Protein AF-A0AAV6YPW8-F1 (afdb_monomer)

Secondary structure (DSSP, 8-state):
----TTHHHHHHHH-TTSS--SEEE-SSTT-EEE--S----B-TTT--B---EEE-SSTTT--EEE--HHHHHTT--SSSHHHHHHHHHTTS--S--------HHHHTSPPPP----

S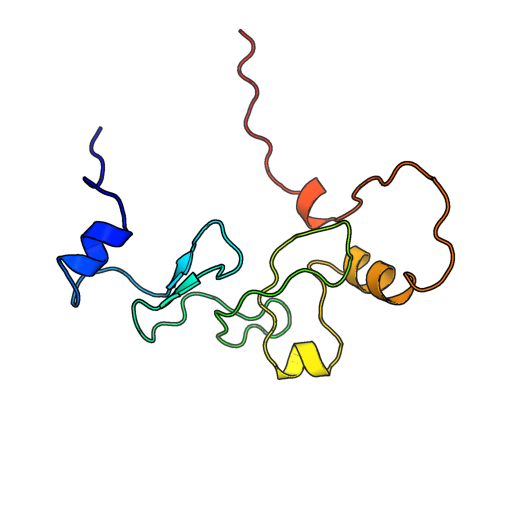tructure (mmCIF, N/CA/C/O backbone):
data_AF-A0AAV6YPW8-F1
#
_entry.id   AF-A0AAV6YPW8-F1
#
loop_
_atom_site.group_PDB
_atom_site.id
_atom_site.type_symbol
_atom_site.label_atom_id
_atom_site.label_alt_id
_atom_site.label_comp_id
_atom_site.label_asym_id
_atom_site.label_entity_id
_atom_site.label_seq_id
_atom_site.pdbx_PDB_ins_code
_atom_site.Cartn_x
_atom_site.Cartn_y
_atom_site.Cartn_z
_atom_site.occupancy
_atom_site.B_iso_or_equiv
_atom_site.auth_seq_id
_atom_site.auth_comp_id
_atom_site.auth_asym_id
_atom_site.auth_atom_id
_atom_site.pdbx_PDB_model_num
ATOM 1 N N . ILE A 1 1 ? -12.840 18.703 19.053 1.00 88.50 1 ILE A N 1
ATOM 2 C CA . ILE A 1 1 ? -12.055 17.715 18.271 1.00 88.50 1 ILE A CA 1
ATOM 3 C C . ILE A 1 1 ? -11.968 16.448 19.114 1.00 88.50 1 ILE A C 1
ATOM 5 O O . ILE A 1 1 ? -11.667 16.569 20.295 1.00 88.50 1 ILE A O 1
ATOM 9 N N . TYR A 1 2 ? -12.280 15.278 18.553 1.00 95.38 2 TYR A N 1
ATOM 10 C CA . TYR A 1 2 ? -12.213 13.986 19.253 1.00 95.38 2 TYR A CA 1
ATOM 11 C C . TYR A 1 2 ? -11.135 13.099 18.625 1.00 95.38 2 TYR A C 1
ATOM 13 O O . TYR A 1 2 ? -10.858 13.220 17.434 1.00 95.38 2 TYR A O 1
ATOM 21 N N . GLN A 1 3 ? -10.540 12.210 19.423 1.00 95.44 3 GLN A N 1
ATOM 22 C CA . GLN A 1 3 ? -9.497 11.277 18.991 1.00 95.44 3 GLN A CA 1
ATOM 23 C C . GLN A 1 3 ? -9.712 9.889 19.601 1.00 95.44 3 GLN A C 1
ATOM 25 O O . GLN A 1 3 ? -10.212 9.764 20.721 1.00 95.44 3 GLN A O 1
ATOM 30 N N . LEU A 1 4 ? -9.300 8.843 18.883 1.00 95.88 4 LEU A N 1
ATOM 31 C CA . LEU A 1 4 ? -9.368 7.463 19.357 1.00 95.88 4 LEU A CA 1
ATOM 32 C C . LEU A 1 4 ? -8.318 7.233 20.455 1.00 95.88 4 LEU A C 1
ATOM 34 O O . LEU A 1 4 ? -7.112 7.253 20.195 1.00 95.88 4 LEU A O 1
ATOM 38 N N . LYS A 1 5 ? -8.762 7.024 21.698 1.00 96.25 5 LYS A N 1
ATOM 39 C CA . LYS A 1 5 ? -7.865 6.834 22.847 1.00 96.25 5 LYS A CA 1
ATOM 40 C C . LYS A 1 5 ? -7.039 5.556 22.672 1.00 96.25 5 LYS A C 1
ATOM 42 O O . LYS A 1 5 ? -7.571 4.460 22.791 1.00 96.25 5 LYS A O 1
ATOM 47 N N . GLY A 1 6 ? -5.730 5.706 22.465 1.00 95.38 6 GLY A N 1
ATOM 48 C CA . GLY A 1 6 ? -4.806 4.588 22.227 1.00 95.38 6 GLY A CA 1
ATOM 49 C C . GLY A 1 6 ? -4.722 4.123 20.769 1.00 95.38 6 GLY A C 1
ATOM 50 O O . GLY A 1 6 ? -4.060 3.127 20.497 1.00 95.38 6 GLY A O 1
ATOM 51 N N . GLY A 1 7 ? -5.350 4.846 19.836 1.00 96.31 7 GLY A N 1
ATOM 52 C CA . GLY A 1 7 ? -5.240 4.584 18.403 1.00 96.31 7 GLY A CA 1
ATOM 53 C C . GLY A 1 7 ? -5.896 3.279 17.942 1.00 96.31 7 GLY A C 1
ATOM 54 O O . GLY A 1 7 ? -6.636 2.627 18.676 1.00 96.31 7 GLY A O 1
ATOM 55 N N . ILE A 1 8 ? -5.629 2.922 16.683 1.00 96.56 8 ILE A N 1
ATOM 56 C CA . ILE A 1 8 ? -6.290 1.801 15.999 1.00 96.56 8 ILE A CA 1
ATOM 57 C C . ILE A 1 8 ? -5.920 0.457 16.633 1.00 96.56 8 ILE A C 1
ATOM 59 O O . ILE A 1 8 ? -6.798 -0.375 16.805 1.00 96.56 8 ILE A O 1
ATOM 63 N N . HIS A 1 9 ? -4.665 0.257 17.050 1.00 95.19 9 HIS A N 1
ATOM 64 C CA . HIS A 1 9 ? -4.247 -1.000 17.686 1.00 95.19 9 HIS A CA 1
ATOM 65 C C . HIS A 1 9 ? -5.105 -1.328 18.914 1.00 95.19 9 HIS A C 1
ATOM 67 O O . HIS A 1 9 ? -5.670 -2.410 19.005 1.00 95.19 9 HIS A O 1
ATOM 73 N N . LYS A 1 10 ? -5.292 -0.355 19.816 1.00 96.38 10 LYS A N 1
ATOM 74 C CA . LYS A 1 10 ? -6.123 -0.548 21.009 1.00 96.38 10 LYS A CA 1
ATOM 75 C C . LYS A 1 10 ? -7.596 -0.781 20.671 1.00 96.38 10 LYS A C 1
ATOM 77 O O . LYS A 1 10 ? -8.284 -1.485 21.401 1.00 96.38 10 LYS A O 1
ATOM 82 N N . TYR A 1 11 ? -8.089 -0.177 19.591 1.00 97.19 11 TYR A N 1
ATOM 83 C CA . TYR A 1 11 ? -9.442 -0.440 19.107 1.00 97.19 11 TYR A CA 1
ATOM 84 C C . TYR A 1 11 ? -9.599 -1.889 18.644 1.00 97.19 11 TYR A C 1
ATOM 86 O O . TYR A 1 11 ? -10.568 -2.530 19.033 1.00 97.19 11 TYR A O 1
ATOM 94 N N . LEU A 1 12 ? -8.632 -2.416 17.890 1.00 95.75 12 LEU A N 1
ATOM 95 C CA . LEU A 1 12 ? -8.635 -3.813 17.451 1.00 95.75 12 LEU A CA 1
ATOM 96 C C . LEU A 1 12 ? -8.608 -4.792 18.630 1.00 95.75 12 LEU A C 1
ATOM 98 O O . LEU A 1 12 ? -9.347 -5.770 18.618 1.00 95.75 12 LEU A O 1
ATOM 102 N N . ASP A 1 13 ? -7.830 -4.487 19.673 1.00 94.38 13 ASP A N 1
ATOM 103 C CA . ASP A 1 13 ? -7.764 -5.315 20.884 1.00 94.38 13 ASP A CA 1
ATOM 104 C C . ASP A 1 13 ? -9.099 -5.348 21.657 1.00 94.38 13 ASP A C 1
ATOM 106 O O . ASP A 1 13 ? -9.432 -6.347 22.290 1.00 94.38 13 ASP A O 1
ATOM 110 N N . GLN A 1 14 ? -9.856 -4.243 21.650 1.00 96.88 14 GLN A N 1
ATOM 111 C CA . GLN A 1 14 ? -11.107 -4.104 22.411 1.00 96.88 14 GLN A CA 1
ATOM 112 C C . GLN A 1 14 ? -12.355 -4.522 21.630 1.00 96.88 14 GLN A C 1
ATOM 114 O O . GLN A 1 14 ? -13.349 -4.917 22.236 1.00 96.88 14 GLN A O 1
ATOM 119 N N . PHE A 1 15 ? -12.317 -4.404 20.304 1.00 95.69 15 PHE A N 1
ATOM 120 C CA . PHE A 1 15 ? -13.455 -4.614 19.416 1.00 95.69 15 PHE A CA 1
ATOM 121 C C . PHE A 1 15 ? -13.034 -5.515 18.242 1.00 95.69 15 PHE A C 1
ATOM 123 O O . PHE A 1 15 ? -12.851 -5.012 17.130 1.00 95.69 15 PHE A O 1
ATOM 130 N N . PRO A 1 16 ? -12.878 -6.837 18.463 1.00 90.50 16 PRO A N 1
ATOM 131 C CA . PRO A 1 16 ? -12.474 -7.774 17.410 1.00 90.50 16 PRO A CA 1
ATOM 132 C C . PRO A 1 16 ? -13.489 -7.830 16.257 1.00 90.50 16 PRO A C 1
ATOM 134 O O . PRO A 1 16 ? -13.092 -7.874 15.098 1.00 90.50 16 PRO A O 1
ATOM 137 N N . ASP A 1 17 ? -14.784 -7.702 16.566 1.00 93.50 17 ASP A N 1
ATOM 138 C CA . ASP A 1 17 ? -15.880 -7.591 15.589 1.00 93.50 17 ASP A CA 1
ATOM 139 C C . ASP A 1 17 ? -16.214 -6.124 15.248 1.00 93.50 17 ASP A C 1
ATOM 141 O O . ASP A 1 17 ? -17.353 -5.763 14.945 1.00 93.50 17 ASP A O 1
ATOM 145 N N . GLY A 1 18 ? -15.227 -5.237 15.388 1.00 94.12 18 GLY A N 1
ATOM 146 C CA . GLY A 1 18 ? -15.369 -3.812 15.127 1.00 94.12 18 GLY A CA 1
ATOM 147 C C . GLY A 1 18 ? -15.494 -3.466 13.640 1.00 94.12 18 GLY A C 1
ATOM 148 O O . GLY A 1 18 ? -15.564 -4.306 12.750 1.00 94.12 18 GLY A O 1
ATOM 149 N N . PHE A 1 19 ? -15.469 -2.168 13.350 1.00 95.25 19 PHE A N 1
ATOM 150 C CA . PHE A 1 19 ? -15.646 -1.630 11.997 1.00 95.25 19 PHE A CA 1
ATOM 151 C C . PHE A 1 19 ? -14.345 -1.527 11.189 1.00 95.25 19 PHE A C 1
ATOM 153 O O . PHE A 1 19 ? -14.358 -1.022 10.065 1.00 95.25 19 PHE A O 1
ATOM 160 N N . PHE A 1 20 ? -13.208 -1.951 11.743 1.00 96.06 20 PHE A N 1
ATOM 161 C CA . PHE A 1 20 ? -11.938 -1.898 11.023 1.00 96.06 20 PHE A CA 1
ATOM 162 C C . PHE A 1 20 ? -11.915 -2.953 9.911 1.00 96.06 20 PHE A C 1
ATOM 164 O O . PHE A 1 20 ? -12.279 -4.102 10.133 1.00 96.06 20 PHE A O 1
ATOM 171 N N . ARG A 1 21 ? -11.474 -2.576 8.708 1.00 95.31 21 ARG A N 1
ATOM 172 C CA . ARG A 1 21 ? -11.369 -3.467 7.542 1.00 95.31 21 ARG A CA 1
ATOM 173 C C . ARG A 1 21 ? -9.936 -3.438 7.029 1.00 95.31 21 ARG A C 1
ATOM 175 O O . ARG A 1 21 ? -9.383 -2.355 6.839 1.00 95.31 21 ARG A O 1
ATOM 182 N N . GLY A 1 22 ? -9.350 -4.601 6.774 1.00 95.38 22 GLY A N 1
ATOM 183 C CA . GLY A 1 22 ? -8.008 -4.711 6.223 1.00 95.38 22 GLY A CA 1
ATOM 184 C C . GLY A 1 22 ? -6.922 -4.976 7.252 1.00 95.38 22 GLY A C 1
ATOM 185 O O . GLY A 1 22 ? -7.116 -5.647 8.264 1.00 95.38 22 GLY A O 1
ATOM 186 N N . LYS A 1 23 ? -5.730 -4.452 6.966 1.00 95.62 23 LYS A N 1
ATOM 187 C CA . LYS A 1 23 ? -4.538 -4.630 7.798 1.00 95.62 23 LYS A CA 1
ATOM 188 C C . LYS A 1 23 ? -4.056 -3.290 8.329 1.00 95.62 23 LYS A C 1
ATOM 190 O O . LYS A 1 23 ? -4.070 -2.287 7.617 1.00 95.62 23 LYS A O 1
ATOM 195 N N . LEU A 1 24 ? -3.608 -3.274 9.581 1.00 96.00 24 LEU A N 1
ATOM 196 C CA . LEU A 1 24 ? -3.079 -2.072 10.215 1.00 96.00 24 LEU A CA 1
ATOM 197 C C . LEU A 1 24 ? -1.654 -1.824 9.729 1.00 96.00 24 LEU A C 1
ATOM 199 O O . LEU A 1 24 ? -0.766 -2.622 10.018 1.00 96.00 24 LEU A O 1
ATOM 203 N N . PHE A 1 25 ? -1.428 -0.716 9.023 1.00 96.06 25 PHE A N 1
ATOM 204 C CA . PHE A 1 25 ? -0.083 -0.319 8.617 1.00 96.06 25 PHE A CA 1
ATOM 205 C C . PHE A 1 25 ? 0.778 0.053 9.833 1.00 96.06 25 PHE A C 1
ATOM 207 O O . PHE A 1 25 ? 0.335 0.803 10.705 1.00 96.06 25 PHE A O 1
ATOM 214 N N . VAL A 1 26 ? 2.015 -0.445 9.874 1.00 96.00 26 VAL A N 1
ATOM 215 C CA . VAL A 1 26 ? 2.994 -0.172 10.934 1.00 96.00 26 VAL A CA 1
ATOM 216 C C . VAL A 1 26 ? 4.317 0.315 10.353 1.00 96.00 26 VAL A C 1
ATOM 218 O O . VAL A 1 26 ? 4.755 -0.122 9.292 1.00 96.00 26 VAL A O 1
ATOM 221 N N . PHE A 1 27 ? 4.968 1.227 11.072 1.00 94.50 27 PHE A N 1
ATOM 222 C CA . PHE A 1 27 ? 6.198 1.901 10.645 1.00 94.50 27 PHE A CA 1
ATOM 223 C C . PHE A 1 27 ? 7.457 1.101 11.007 1.00 94.50 27 PHE A C 1
ATOM 225 O O . PHE A 1 27 ? 8.389 1.620 11.613 1.00 94.50 27 PHE A O 1
ATOM 232 N N . ASP A 1 28 ? 7.476 -0.178 10.648 1.00 94.56 28 ASP A N 1
ATOM 233 C CA . ASP A 1 28 ? 8.640 -1.051 10.784 1.00 94.56 28 ASP A CA 1
ATOM 234 C C . ASP A 1 28 ? 8.680 -2.087 9.647 1.00 94.56 28 ASP A C 1
ATOM 236 O O . ASP A 1 28 ? 7.850 -2.066 8.736 1.00 94.56 28 ASP A O 1
ATOM 240 N N . GLY A 1 29 ? 9.656 -2.999 9.683 1.00 91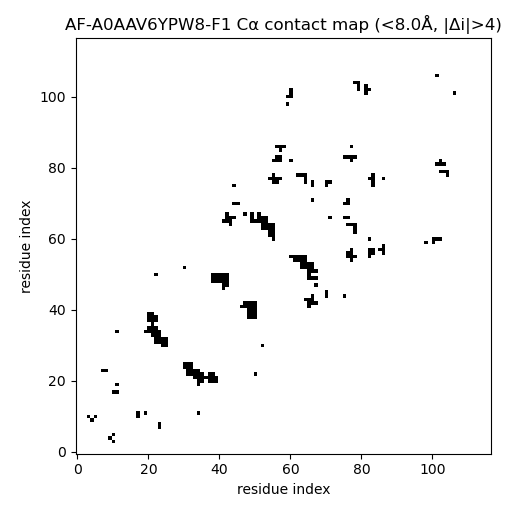.88 29 GLY A N 1
ATOM 241 C CA . GLY A 1 29 ? 9.865 -4.007 8.637 1.00 91.88 29 GLY A CA 1
ATOM 242 C C . GLY A 1 29 ? 8.710 -4.995 8.428 1.00 91.88 29 GLY A C 1
ATOM 243 O O . GLY A 1 29 ? 8.743 -5.760 7.466 1.00 91.88 29 GLY A O 1
ATOM 244 N N . ARG A 1 30 ? 7.686 -4.996 9.291 1.00 94.25 30 ARG A N 1
ATOM 245 C CA . ARG A 1 30 ? 6.480 -5.814 9.114 1.00 94.25 30 ARG A CA 1
ATOM 246 C C . ARG A 1 30 ? 5.517 -5.199 8.103 1.00 94.25 30 ARG A C 1
ATOM 248 O O . ARG A 1 30 ? 4.752 -5.941 7.494 1.00 94.25 30 ARG A O 1
ATOM 255 N N . PHE A 1 31 ? 5.539 -3.872 7.941 1.00 94.88 31 PHE A N 1
ATOM 256 C CA . PHE A 1 31 ? 4.597 -3.031 7.181 1.00 94.88 31 PHE A CA 1
ATOM 257 C C . PHE A 1 31 ? 3.132 -3.113 7.606 1.00 94.88 31 PHE A C 1
ATOM 259 O O . PHE A 1 31 ? 2.443 -2.101 7.584 1.00 94.88 31 PHE A O 1
ATOM 266 N N . THR A 1 32 ? 2.630 -4.283 7.985 1.00 95.62 32 THR A N 1
ATOM 267 C CA . THR A 1 32 ? 1.235 -4.500 8.351 1.00 95.62 32 THR A CA 1
ATOM 268 C C . THR A 1 32 ? 1.095 -5.508 9.481 1.00 95.62 32 THR A C 1
ATOM 270 O O . THR A 1 32 ? 1.807 -6.512 9.507 1.00 95.62 32 THR A O 1
ATOM 273 N N . ILE A 1 33 ? 0.111 -5.296 10.349 1.00 93.44 33 ILE A N 1
ATOM 274 C CA . ILE A 1 33 ? -0.414 -6.292 11.286 1.00 93.44 33 ILE A CA 1
ATOM 275 C C . ILE A 1 33 ? -1.777 -6.754 10.763 1.00 93.44 33 ILE A C 1
ATOM 277 O O . ILE A 1 33 ? -2.604 -5.932 10.359 1.00 93.44 33 ILE A O 1
ATOM 281 N N . SER A 1 34 ? -1.995 -8.071 10.736 1.00 89.69 34 SER A N 1
ATOM 282 C CA . SER A 1 34 ? -3.269 -8.642 10.292 1.00 89.69 34 SER A CA 1
ATOM 283 C C . SER A 1 34 ? -4.367 -8.331 11.304 1.00 89.69 34 SER A C 1
ATOM 285 O O . SER A 1 34 ? -4.159 -8.547 12.494 1.00 89.69 34 SER A O 1
ATOM 287 N N . SER A 1 35 ? -5.515 -7.847 10.827 1.00 90.38 35 SER A N 1
ATOM 288 C CA . SER A 1 35 ? -6.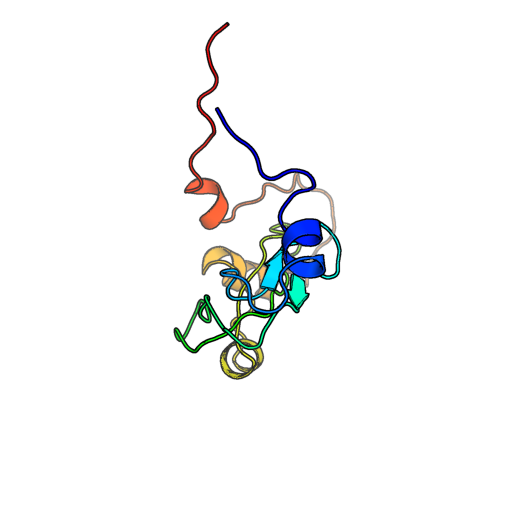698 -7.618 11.666 1.00 90.38 35 SER A CA 1
ATOM 289 C C . SER A 1 35 ? -7.861 -8.521 11.268 1.00 90.38 35 SER A C 1
ATOM 291 O O . SER A 1 35 ? -8.527 -9.059 12.141 1.00 90.38 35 SER A O 1
ATOM 293 N N . ASN A 1 36 ? -8.110 -8.675 9.967 1.00 92.38 36 ASN A N 1
ATOM 294 C CA . ASN A 1 36 ? -9.104 -9.578 9.389 1.00 92.38 36 ASN A CA 1
ATOM 295 C C . ASN A 1 36 ? -8.693 -9.962 7.957 1.00 92.38 36 ASN A C 1
ATOM 297 O O . ASN A 1 36 ? -7.624 -9.560 7.486 1.00 92.38 36 ASN A O 1
ATOM 301 N N . ASP A 1 37 ? -9.537 -10.746 7.287 1.00 93.81 37 ASP A N 1
ATOM 302 C CA . ASP A 1 37 ? -9.290 -11.268 5.937 1.00 93.81 37 ASP A CA 1
ATOM 303 C C . ASP A 1 37 ? -9.713 -10.308 4.815 1.00 93.81 37 ASP A C 1
ATOM 305 O O . ASP A 1 37 ? -9.614 -10.638 3.630 1.00 93.81 37 ASP A O 1
ATOM 309 N N . ASP A 1 38 ? -10.181 -9.106 5.154 1.00 95.50 38 ASP A N 1
ATOM 310 C CA . ASP A 1 38 ? -10.603 -8.148 4.145 1.00 95.50 38 ASP A CA 1
ATOM 311 C C . ASP A 1 38 ? -9.407 -7.565 3.401 1.00 95.50 38 ASP A C 1
ATOM 313 O O . ASP A 1 38 ? -8.457 -7.052 3.986 1.00 95.50 38 ASP A O 1
ATOM 317 N N . ILE A 1 39 ? -9.479 -7.557 2.076 1.00 96.62 39 ILE A N 1
ATOM 318 C CA . ILE A 1 39 ? -8.460 -6.934 1.237 1.00 96.62 39 ILE A CA 1
ATOM 319 C C . ILE A 1 39 ? -9.019 -5.620 0.696 1.00 96.62 39 ILE A C 1
ATOM 321 O O . ILE A 1 39 ? -9.811 -5.601 -0.242 1.00 96.62 39 ILE A O 1
ATOM 325 N N . ILE A 1 40 ? -8.580 -4.505 1.284 1.00 96.38 40 ILE A N 1
ATOM 326 C CA . ILE A 1 40 ? -9.025 -3.145 0.918 1.00 96.38 40 ILE A CA 1
ATOM 327 C C . ILE A 1 40 ? -8.127 -2.466 -0.127 1.00 96.38 40 ILE A C 1
ATOM 329 O O . ILE A 1 40 ? -8.202 -1.257 -0.335 1.00 96.38 40 ILE A O 1
ATOM 333 N N . SER A 1 41 ? -7.221 -3.220 -0.746 1.00 96.69 41 SER A N 1
ATOM 334 C CA . SER A 1 41 ? -6.240 -2.682 -1.686 1.00 96.69 41 SER A CA 1
ATOM 335 C C . SER A 1 41 ? -6.001 -3.630 -2.854 1.00 96.69 41 SER A C 1
ATOM 337 O O . SER A 1 41 ? -6.395 -4.797 -2.835 1.00 96.69 41 SER A O 1
ATOM 339 N N . THR A 1 42 ? -5.398 -3.107 -3.914 1.00 98.06 42 THR A N 1
ATOM 340 C CA . THR A 1 42 ? -5.240 -3.820 -5.180 1.00 98.06 42 THR A CA 1
ATOM 341 C C . THR A 1 42 ? -3.796 -3.785 -5.644 1.00 98.06 42 THR A C 1
ATOM 343 O O . THR A 1 42 ? -3.064 -2.823 -5.406 1.00 98.06 42 THR A O 1
ATOM 346 N N . CYS A 1 43 ? -3.401 -4.820 -6.380 1.00 98.00 43 CYS A N 1
ATOM 347 C CA . CYS A 1 43 ? -2.149 -4.853 -7.109 1.00 98.00 43 CYS A CA 1
ATOM 348 C C . CYS A 1 43 ? -2.064 -3.636 -8.028 1.00 98.00 43 CYS A C 1
ATOM 350 O O . CYS A 1 43 ? -2.968 -3.390 -8.830 1.00 98.00 43 CYS A O 1
ATOM 352 N N . ARG A 1 44 ? -0.948 -2.913 -7.952 1.00 95.94 44 ARG A N 1
ATOM 353 C CA . ARG A 1 44 ? -0.707 -1.702 -8.738 1.00 95.94 44 ARG A CA 1
ATOM 354 C C . ARG A 1 44 ? -0.786 -1.937 -10.250 1.00 95.94 44 ARG A C 1
ATOM 356 O O . ARG A 1 44 ? -1.114 -1.016 -10.986 1.00 95.94 44 ARG A O 1
ATOM 363 N N . TYR A 1 45 ? -0.459 -3.144 -10.701 1.00 96.69 45 TYR A N 1
ATOM 364 C CA . TYR A 1 45 ? -0.279 -3.449 -12.120 1.00 96.69 45 TYR A CA 1
ATOM 365 C C . TYR A 1 45 ? -1.502 -4.078 -12.780 1.00 96.69 45 TYR A C 1
ATOM 367 O O . TYR A 1 45 ? -1.834 -3.728 -13.905 1.00 96.69 45 TYR A O 1
ATOM 375 N N . CYS A 1 46 ? -2.166 -5.011 -12.098 1.00 97.56 46 CYS A N 1
ATOM 376 C CA . CYS A 1 46 ? -3.286 -5.764 -12.669 1.00 97.56 46 CYS A CA 1
ATOM 377 C C . CYS A 1 46 ? -4.621 -5.531 -11.953 1.00 97.56 46 CYS A C 1
ATOM 379 O O . CYS A 1 46 ? -5.627 -6.110 -12.350 1.00 97.56 46 CYS A O 1
ATOM 381 N N . GLY A 1 47 ? -4.642 -4.757 -10.863 1.00 97.69 47 GLY A N 1
ATOM 382 C CA . GLY A 1 47 ? -5.860 -4.469 -10.103 1.00 97.69 47 GLY A CA 1
ATOM 383 C C . GLY A 1 47 ? -6.409 -5.632 -9.267 1.00 97.69 47 GLY A C 1
ATOM 384 O O . GLY A 1 47 ? -7.381 -5.445 -8.546 1.00 97.69 47 GLY A O 1
ATOM 385 N N . THR A 1 48 ? -5.803 -6.826 -9.304 1.00 98.19 48 THR A N 1
ATOM 386 C CA . THR A 1 48 ? -6.228 -7.955 -8.452 1.00 98.19 48 THR A CA 1
ATOM 387 C C . THR A 1 48 ? -6.100 -7.596 -6.972 1.00 98.19 48 THR A C 1
ATOM 389 O O . THR A 1 48 ? -5.117 -6.962 -6.594 1.00 98.19 48 THR A O 1
ATOM 392 N N . ALA A 1 49 ? -7.045 -8.031 -6.134 1.00 98.06 49 ALA A N 1
ATOM 393 C CA . ALA A 1 49 ? -6.993 -7.845 -4.684 1.00 98.06 49 ALA A CA 1
ATOM 394 C C . ALA A 1 49 ? -5.627 -8.279 -4.118 1.00 98.06 49 ALA A C 1
ATOM 396 O O . ALA A 1 49 ? -5.166 -9.399 -4.357 1.00 98.06 49 ALA A O 1
ATOM 397 N N . TRP A 1 50 ? -4.948 -7.364 -3.422 1.00 97.69 50 TRP A N 1
ATOM 398 C CA . TRP A 1 50 ? -3.619 -7.608 -2.872 1.00 97.69 50 TRP A CA 1
ATOM 399 C C . TRP A 1 50 ? -3.292 -6.637 -1.744 1.00 97.69 50 TRP A C 1
ATOM 401 O O . TRP A 1 50 ? -3.467 -5.440 -1.920 1.00 97.69 50 TRP A O 1
ATOM 411 N N . ASP A 1 51 ? -2.748 -7.132 -0.633 1.00 96.50 51 ASP A N 1
ATOM 412 C CA . ASP A 1 51 ? -2.487 -6.342 0.579 1.00 96.50 51 ASP A CA 1
ATOM 413 C C . ASP A 1 51 ? -1.066 -6.512 1.151 1.00 96.50 51 ASP A C 1
ATOM 415 O O . ASP A 1 51 ? -0.770 -6.043 2.251 1.00 96.50 51 ASP A O 1
ATOM 419 N N . LYS A 1 52 ? -0.166 -7.188 0.422 1.00 95.88 52 LYS A N 1
ATOM 420 C CA . LYS A 1 52 ? 1.225 -7.391 0.853 1.00 95.88 52 LYS A CA 1
ATOM 421 C C . LYS A 1 52 ? 2.147 -6.373 0.201 1.00 95.88 52 LYS A C 1
ATOM 423 O O . LYS A 1 52 ? 2.365 -6.411 -1.013 1.00 95.88 52 LYS A O 1
ATOM 428 N N . TYR A 1 53 ? 2.736 -5.512 1.023 1.00 96.06 53 TYR A N 1
ATOM 429 C CA . TYR A 1 53 ? 3.751 -4.563 0.584 1.00 96.06 53 TYR A CA 1
ATOM 430 C C . TYR A 1 53 ? 5.096 -5.239 0.299 1.00 96.06 53 TYR A C 1
ATOM 432 O O . TYR A 1 53 ? 5.514 -6.183 0.974 1.00 96.06 53 TYR A O 1
ATOM 440 N N . LYS A 1 54 ? 5.801 -4.696 -0.691 1.00 94.62 54 LYS A N 1
ATOM 441 C CA . LYS A 1 54 ? 7.215 -4.942 -0.986 1.00 94.62 54 LYS A CA 1
ATOM 442 C C . LYS A 1 54 ? 7.915 -3.611 -1.230 1.00 94.62 54 LYS A C 1
ATOM 444 O O . LYS A 1 54 ? 7.267 -2.639 -1.601 1.00 94.62 54 LYS A O 1
ATOM 449 N N . LEU A 1 55 ? 9.226 -3.558 -1.034 1.00 93.88 55 LEU A N 1
ATOM 450 C CA . LEU A 1 55 ? 10.001 -2.390 -1.446 1.00 93.88 55 LEU A CA 1
ATOM 451 C C . LEU A 1 55 ? 10.076 -2.329 -2.972 1.00 93.88 55 LEU A C 1
ATOM 453 O O . LEU A 1 55 ? 10.199 -3.356 -3.638 1.00 93.88 55 LEU A O 1
ATOM 457 N N . CYS A 1 56 ? 10.025 -1.114 -3.507 1.00 94.56 56 CYS A N 1
ATOM 458 C CA . CYS A 1 56 ? 10.362 -0.832 -4.893 1.00 94.56 56 CYS A CA 1
ATOM 459 C C . CYS A 1 56 ? 11.748 -1.407 -5.212 1.00 94.56 56 CYS A C 1
ATOM 461 O O . CYS A 1 56 ? 12.694 -1.197 -4.454 1.00 94.56 56 CYS A O 1
ATOM 463 N N . SER A 1 57 ? 11.882 -2.081 -6.354 1.00 93.88 57 SER A N 1
ATOM 464 C CA . SER A 1 57 ? 13.156 -2.678 -6.772 1.00 93.88 57 SER A CA 1
ATOM 465 C C . SER A 1 57 ? 14.273 -1.669 -7.051 1.00 93.88 57 SER A C 1
ATOM 467 O O . SER A 1 57 ? 15.429 -2.069 -7.134 1.00 93.88 57 SER A O 1
ATOM 469 N N . THR A 1 58 ? 13.972 -0.370 -7.188 1.00 92.25 58 THR A N 1
ATOM 470 C CA . THR A 1 58 ? 15.001 0.683 -7.217 1.00 92.25 58 THR A CA 1
ATOM 471 C C . THR A 1 58 ? 15.483 0.981 -5.792 1.00 92.25 58 THR A C 1
ATOM 473 O O . THR A 1 58 ? 14.704 1.553 -5.021 1.00 92.25 58 THR A O 1
ATOM 476 N N . PRO A 1 59 ? 16.752 0.693 -5.438 1.00 85.06 59 PRO A N 1
ATOM 477 C CA . PRO A 1 59 ? 17.230 0.777 -4.054 1.00 85.06 59 PRO A CA 1
ATOM 478 C C . PRO A 1 59 ? 17.052 2.151 -3.400 1.00 85.06 59 PRO A C 1
ATOM 480 O O . PRO A 1 59 ? 16.764 2.239 -2.214 1.00 85.06 59 PRO A O 1
ATOM 483 N N . GLN A 1 60 ? 17.183 3.232 -4.171 1.00 85.94 60 GLN A N 1
ATOM 484 C CA . GLN A 1 60 ? 17.109 4.605 -3.663 1.00 85.94 60 GLN A CA 1
ATOM 485 C C . GLN A 1 60 ? 15.678 5.147 -3.556 1.00 85.94 60 GLN A C 1
ATOM 487 O O . GLN A 1 60 ? 15.488 6.267 -3.096 1.00 85.94 60 GLN A O 1
ATOM 492 N N . CYS A 1 61 ? 14.671 4.397 -4.014 1.00 90.00 61 CYS A N 1
ATOM 493 C CA . CYS A 1 61 ? 13.288 4.867 -4.032 1.00 90.00 61 CYS A CA 1
ATOM 494 C C . CYS A 1 61 ? 12.554 4.597 -2.712 1.00 90.00 61 CYS A C 1
ATOM 496 O O . CYS A 1 61 ? 11.715 5.391 -2.290 1.00 90.00 61 CYS A O 1
ATOM 498 N 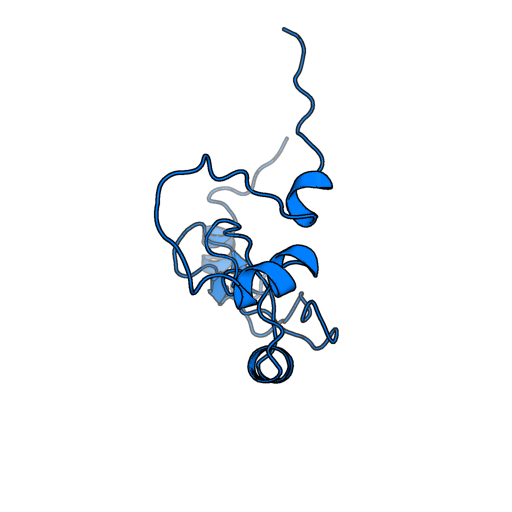N . CYS A 1 62 ? 12.818 3.450 -2.080 1.00 89.94 62 CYS A N 1
ATOM 499 C CA . CYS A 1 62 ? 12.218 3.039 -0.803 1.00 89.94 62 CYS A CA 1
ATOM 500 C C . CYS A 1 62 ? 10.671 3.063 -0.737 1.00 89.94 62 CYS A C 1
ATOM 502 O O . CYS A 1 62 ? 10.101 2.861 0.333 1.00 89.94 62 CY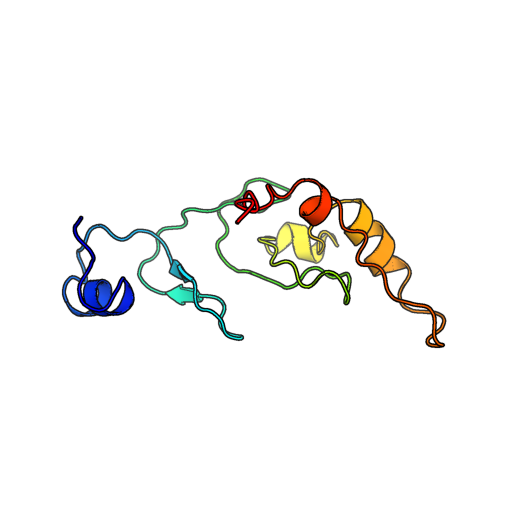S A O 1
ATOM 504 N N . GLN A 1 63 ? 9.960 3.296 -1.848 1.00 91.94 63 GLN A N 1
ATOM 505 C CA . GLN A 1 63 ? 8.499 3.277 -1.873 1.00 91.94 63 GLN A CA 1
ATOM 506 C C . GLN A 1 63 ? 7.991 1.850 -1.675 1.00 91.94 63 GLN A C 1
ATOM 508 O O . GLN A 1 63 ? 8.561 0.897 -2.209 1.00 91.94 63 GLN A O 1
ATOM 513 N N . LEU A 1 64 ? 6.880 1.717 -0.956 1.00 94.81 64 LEU A N 1
ATOM 514 C CA . LEU A 1 64 ? 6.177 0.450 -0.814 1.00 94.81 64 LEU A CA 1
ATOM 515 C C . LEU A 1 64 ? 5.249 0.222 -2.008 1.00 94.81 64 LEU A C 1
ATOM 517 O O . LEU A 1 64 ? 4.523 1.119 -2.438 1.00 94.81 64 LEU A O 1
ATOM 521 N N . VAL A 1 65 ? 5.280 -0.993 -2.542 1.00 96.00 65 VAL A N 1
ATOM 522 C CA . VAL A 1 65 ? 4.553 -1.420 -3.734 1.00 96.00 65 VAL A CA 1
ATOM 523 C C . VAL A 1 65 ? 3.667 -2.605 -3.375 1.00 96.00 65 VAL A C 1
ATOM 525 O O . VAL A 1 65 ? 4.113 -3.568 -2.752 1.00 96.00 65 VAL A O 1
ATOM 528 N N . LEU A 1 66 ? 2.403 -2.528 -3.783 1.00 97.00 66 LEU A N 1
ATOM 529 C CA . LEU A 1 66 ? 1.468 -3.646 -3.755 1.00 97.00 66 LEU A CA 1
ATOM 530 C C . LEU A 1 66 ? 1.550 -4.369 -5.100 1.00 97.00 66 LEU A C 1
ATOM 532 O O . LEU A 1 66 ? 0.911 -3.961 -6.070 1.00 97.00 66 LEU A O 1
ATOM 536 N N . THR A 1 67 ? 2.349 -5.430 -5.158 1.00 97.19 67 THR A N 1
ATOM 537 C CA . THR A 1 67 ? 2.503 -6.271 -6.350 1.00 97.19 67 THR A CA 1
ATOM 538 C C . THR A 1 67 ? 2.105 -7.701 -6.015 1.00 97.19 67 THR A C 1
ATOM 540 O O . THR A 1 67 ? 2.737 -8.333 -5.168 1.00 97.19 67 THR A O 1
ATOM 543 N N . CYS A 1 68 ? 1.088 -8.227 -6.700 1.00 97.94 68 CYS A N 1
ATOM 544 C CA . CYS A 1 68 ? 0.710 -9.633 -6.567 1.00 97.94 68 CYS A CA 1
ATOM 545 C C . CYS A 1 68 ? 1.789 -10.572 -7.120 1.00 97.94 68 CYS A C 1
ATOM 547 O O . CYS A 1 68 ? 2.595 -10.176 -7.960 1.00 97.94 68 CYS A O 1
ATOM 549 N N . LEU A 1 69 ? 1.774 -11.836 -6.684 1.00 97.25 69 LEU A N 1
ATOM 550 C CA . LEU A 1 69 ? 2.786 -12.832 -7.073 1.00 97.25 69 LEU A CA 1
ATOM 551 C C . LEU A 1 69 ? 2.969 -12.924 -8.592 1.00 97.25 69 LEU A C 1
ATOM 553 O O . LEU A 1 69 ? 4.092 -12.828 -9.068 1.00 97.25 69 LEU A O 1
ATOM 557 N N . LYS A 1 70 ? 1.868 -12.973 -9.353 1.00 97.94 7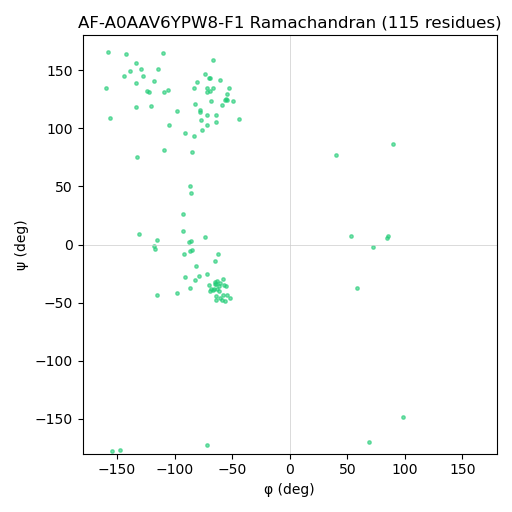0 LYS A N 1
ATOM 558 C CA . LYS A 1 70 ? 1.903 -13.056 -10.823 1.00 97.94 70 LYS A CA 1
ATOM 559 C C . LYS A 1 70 ? 2.647 -11.880 -11.466 1.00 97.94 70 LYS A C 1
ATOM 561 O O . LYS A 1 70 ? 3.491 -12.077 -12.330 1.00 97.94 70 LYS A O 1
ATOM 566 N N . CYS A 1 71 ? 2.342 -10.649 -11.049 1.00 97.38 71 CYS A N 1
ATOM 567 C CA . CYS A 1 71 ? 3.018 -9.460 -11.574 1.00 97.38 71 CYS A CA 1
ATOM 568 C C . CYS A 1 71 ? 4.484 -9.415 -11.134 1.00 97.38 71 CYS A C 1
ATOM 570 O O . CYS A 1 71 ? 5.347 -9.056 -11.927 1.00 97.38 71 CYS A O 1
ATOM 572 N N . HIS A 1 72 ? 4.765 -9.814 -9.894 1.00 96.00 72 HIS A N 1
ATOM 573 C CA . HIS A 1 72 ? 6.120 -9.847 -9.361 1.00 96.00 72 HIS A CA 1
ATOM 574 C C . HIS A 1 72 ? 7.006 -10.844 -10.121 1.00 96.00 72 HIS A C 1
ATOM 576 O O . HIS A 1 72 ? 8.111 -10.498 -10.523 1.00 96.00 72 HIS A O 1
ATOM 582 N N . GLU A 1 73 ? 6.519 -12.064 -10.350 1.00 96.25 73 GLU A N 1
ATOM 583 C CA . GLU A 1 73 ? 7.196 -13.091 -11.153 1.00 96.25 73 GLU A CA 1
ATOM 584 C C . GLU A 1 73 ? 7.358 -12.657 -12.617 1.00 96.25 73 GLU A C 1
ATOM 586 O O . GLU A 1 73 ? 8.372 -12.954 -13.238 1.00 96.25 73 GLU A O 1
ATOM 591 N N . GLY A 1 74 ? 6.416 -11.863 -13.138 1.00 95.81 74 GLY A N 1
ATOM 592 C CA . GLY A 1 74 ? 6.531 -11.180 -14.431 1.00 95.81 74 GLY A CA 1
ATOM 593 C C . GLY A 1 74 ? 7.492 -9.981 -14.451 1.00 95.81 74 GLY A C 1
ATOM 594 O O . GLY A 1 74 ? 7.538 -9.261 -15.445 1.00 95.81 74 GLY A O 1
ATOM 595 N N . GLY A 1 75 ? 8.234 -9.727 -13.368 1.00 94.31 75 GLY A N 1
ATOM 596 C CA . GLY A 1 75 ? 9.246 -8.671 -13.281 1.00 94.31 75 GLY A CA 1
ATOM 597 C C . GLY A 1 75 ? 8.717 -7.283 -12.910 1.00 94.31 75 GLY A C 1
ATOM 598 O O . GLY A 1 75 ? 9.489 -6.329 -12.890 1.00 94.31 75 GLY A O 1
ATOM 599 N N . LEU A 1 76 ? 7.432 -7.136 -12.586 1.00 95.94 76 LEU A N 1
ATOM 600 C CA . LEU A 1 76 ? 6.813 -5.855 -12.234 1.00 95.94 76 LEU A CA 1
ATOM 601 C C . LEU A 1 76 ? 7.010 -5.542 -10.741 1.00 95.94 76 LEU A C 1
ATOM 603 O O . LEU A 1 76 ? 6.130 -5.761 -9.913 1.00 95.94 76 LEU A O 1
ATOM 607 N N . THR A 1 77 ? 8.191 -5.049 -10.377 1.00 95.62 77 THR A N 1
ATOM 608 C CA . THR A 1 77 ? 8.653 -4.941 -8.978 1.00 95.62 77 THR A CA 1
ATOM 609 C C . THR A 1 77 ? 8.851 -3.501 -8.490 1.00 95.62 77 THR A C 1
ATOM 611 O O . THR A 1 77 ? 9.343 -3.278 -7.383 1.00 95.62 77 THR A O 1
ATOM 614 N N . ALA A 1 78 ? 8.520 -2.504 -9.305 1.00 95.94 78 ALA A N 1
ATOM 615 C CA . ALA A 1 78 ? 8.808 -1.099 -9.036 1.00 95.94 78 ALA A CA 1
ATOM 616 C C . ALA A 1 78 ? 7.555 -0.260 -8.731 1.00 95.94 78 ALA A C 1
ATOM 618 O O . ALA A 1 78 ? 6.418 -0.632 -8.991 1.00 95.94 78 ALA A O 1
ATOM 619 N N . CYS A 1 79 ? 7.741 0.935 -8.176 1.00 94.50 79 CYS A N 1
ATOM 620 C CA . CYS A 1 79 ? 6.618 1.832 -7.903 1.00 94.50 79 CYS A CA 1
ATOM 621 C C . CYS A 1 79 ? 6.167 2.636 -9.135 1.00 94.50 79 CYS A C 1
ATOM 623 O O . CYS A 1 79 ? 5.071 3.175 -9.122 1.00 94.50 79 CYS A O 1
ATOM 625 N N . CYS A 1 80 ? 6.979 2.761 -10.186 1.00 93.06 80 CYS A N 1
ATOM 626 C CA . CYS A 1 80 ? 6.648 3.494 -11.415 1.00 93.06 80 CYS A CA 1
ATOM 627 C C . CYS A 1 80 ? 7.510 3.003 -12.591 1.00 93.06 80 CYS A C 1
ATOM 629 O O . CYS A 1 80 ? 8.519 2.334 -12.340 1.00 93.06 80 CYS A O 1
ATOM 631 N N . PRO A 1 81 ? 7.160 3.341 -13.850 1.00 92.31 81 PRO A N 1
ATOM 632 C CA . PRO A 1 81 ? 7.956 2.977 -15.024 1.00 92.31 81 PRO A CA 1
ATOM 633 C C . PRO A 1 81 ? 9.418 3.433 -14.925 1.00 92.31 81 PRO A C 1
ATOM 635 O O . PRO A 1 81 ? 10.320 2.627 -15.140 1.00 92.31 81 PRO A O 1
ATOM 638 N N . THR A 1 82 ? 9.678 4.664 -14.467 1.00 92.31 82 THR A N 1
ATOM 639 C CA . THR A 1 82 ? 11.056 5.152 -14.265 1.00 92.31 82 THR A CA 1
ATOM 640 C C . THR A 1 82 ? 11.855 4.268 -13.306 1.00 92.31 82 THR A C 1
ATOM 642 O O . THR A 1 82 ? 13.019 3.958 -13.552 1.00 92.31 82 THR A O 1
ATOM 645 N N . CYS A 1 83 ? 11.246 3.846 -12.196 1.00 92.56 83 CYS A N 1
ATOM 646 C CA . CYS A 1 83 ? 11.894 2.948 -11.244 1.00 92.56 83 CYS A CA 1
ATOM 647 C C . CYS A 1 83 ? 12.064 1.532 -11.815 1.00 92.56 83 CYS A C 1
ATOM 649 O O . CYS A 1 83 ? 13.070 0.874 -11.554 1.00 92.56 83 CYS A O 1
ATOM 651 N N . GLN A 1 84 ? 11.119 1.065 -12.631 1.00 92.31 84 GLN A N 1
ATOM 652 C CA . GLN A 1 84 ? 11.219 -0.233 -13.294 1.00 92.31 84 GLN A CA 1
ATOM 653 C C . GLN A 1 84 ? 12.449 -0.285 -14.211 1.00 92.31 84 GLN A C 1
ATOM 655 O O . GLN A 1 84 ? 13.237 -1.225 -14.134 1.00 92.31 84 GLN A O 1
ATOM 660 N N . GLU A 1 85 ? 12.666 0.761 -15.009 1.00 90.44 85 GLU A N 1
ATOM 661 C CA . GLU A 1 85 ? 13.836 0.879 -15.884 1.00 90.44 85 GLU A CA 1
ATOM 662 C C . GLU A 1 85 ? 15.153 1.006 -15.108 1.00 90.44 85 GLU A C 1
ATOM 664 O O . GLU A 1 85 ? 16.173 0.448 -15.516 1.00 90.44 85 GLU A O 1
ATOM 669 N N . LYS A 1 86 ? 15.153 1.731 -13.982 1.00 86.38 86 LYS A N 1
ATOM 670 C CA . LYS A 1 86 ? 16.344 1.910 -13.132 1.00 86.38 86 LYS A CA 1
ATOM 671 C C . LYS A 1 86 ? 16.747 0.629 -12.411 1.00 86.38 86 LYS A C 1
ATOM 673 O O . LYS A 1 86 ? 17.937 0.320 -12.355 1.00 86.38 86 LYS A O 1
ATOM 678 N N . GLY A 1 87 ? 15.780 -0.143 -11.911 1.00 78.75 87 GLY A N 1
ATOM 679 C CA . GLY A 1 87 ? 16.039 -1.421 -11.241 1.00 78.75 87 GLY A CA 1
ATOM 680 C C . GLY A 1 87 ? 16.847 -2.393 -12.110 1.00 78.75 87 GLY A C 1
ATOM 681 O O . GLY A 1 87 ? 17.739 -3.064 -11.605 1.00 78.75 87 GLY A O 1
ATOM 682 N N . LEU A 1 88 ? 16.616 -2.387 -13.428 1.00 70.88 88 LEU A N 1
ATOM 683 C CA . LEU A 1 88 ? 17.334 -3.229 -14.394 1.00 70.88 88 LEU A CA 1
ATOM 684 C C . LEU A 1 88 ? 18.793 -2.798 -14.638 1.00 70.88 88 LEU A C 1
ATOM 686 O O . LEU A 1 88 ? 19.618 -3.623 -15.015 1.00 70.88 88 LEU A O 1
ATOM 690 N N . LYS A 1 89 ? 19.129 -1.518 -14.426 1.00 64.69 89 LYS A N 1
ATOM 691 C CA . LYS A 1 89 ? 20.452 -0.937 -14.742 1.00 64.69 89 LYS A CA 1
ATOM 692 C C . LYS A 1 89 ? 21.441 -0.986 -13.568 1.00 64.69 89 LYS A C 1
ATOM 694 O O . LYS A 1 89 ? 22.618 -0.679 -13.737 1.00 64.69 89 LYS A O 1
ATOM 699 N N . THR A 1 90 ? 20.989 -1.373 -12.375 1.00 54.75 90 THR A N 1
ATOM 700 C CA . THR A 1 90 ? 21.751 -1.240 -11.118 1.00 54.75 90 THR A CA 1
ATOM 701 C C . THR A 1 90 ? 22.696 -2.429 -10.854 1.00 54.75 90 THR A C 1
ATOM 703 O O . THR A 1 90 ? 22.748 -2.943 -9.741 1.00 54.75 90 THR A O 1
ATOM 706 N N . GLN A 1 91 ? 23.443 -2.888 -11.868 1.00 51.50 91 GLN A N 1
ATOM 707 C CA . GLN A 1 91 ? 24.517 -3.888 -11.695 1.00 51.50 91 GLN A CA 1
ATOM 708 C C . GLN A 1 91 ? 25.919 -3.391 -12.080 1.00 51.50 91 GLN A C 1
ATOM 710 O O . GLN A 1 91 ? 26.893 -4.110 -11.881 1.00 51.50 91 GLN A O 1
ATOM 715 N N . THR A 1 92 ? 26.074 -2.156 -12.559 1.00 46.53 92 THR A N 1
ATOM 716 C CA . THR A 1 92 ? 27.390 -1.636 -12.960 1.00 46.53 92 THR A CA 1
ATOM 717 C C . THR A 1 92 ? 27.634 -0.238 -12.401 1.00 46.53 92 THR A C 1
ATOM 719 O O . THR A 1 92 ? 26.937 0.704 -12.767 1.00 46.53 92 THR A O 1
ATOM 722 N N . ASN A 1 93 ? 28.683 -0.137 -11.576 1.00 47.16 93 ASN A N 1
ATOM 723 C CA . ASN A 1 93 ? 29.370 1.068 -11.086 1.00 47.16 93 ASN A CA 1
ATOM 724 C C . ASN A 1 93 ? 28.856 1.704 -9.782 1.00 47.16 93 ASN A C 1
ATOM 726 O O . ASN A 1 93 ? 28.123 2.689 -9.767 1.00 47.16 93 ASN A O 1
ATOM 730 N N . PHE A 1 94 ? 29.376 1.189 -8.663 1.00 47.25 94 PHE A N 1
ATOM 731 C CA . PHE A 1 94 ? 29.460 1.905 -7.391 1.00 47.25 94 PHE A CA 1
ATOM 732 C C . PHE A 1 94 ? 30.705 2.800 -7.386 1.00 47.25 94 PHE A C 1
ATOM 734 O O . PHE A 1 94 ? 31.785 2.359 -7.008 1.00 47.25 94 PHE A O 1
ATOM 741 N N . CYS A 1 95 ? 30.563 4.067 -7.773 1.00 42.16 95 CYS A N 1
ATOM 742 C CA . CYS A 1 95 ? 31.441 5.115 -7.257 1.00 42.16 95 CYS A CA 1
ATOM 743 C C . CYS A 1 95 ? 30.756 6.484 -7.355 1.00 42.16 95 CYS A C 1
ATOM 745 O O . CYS A 1 95 ? 30.551 7.016 -8.441 1.00 42.16 95 CYS A O 1
ATOM 747 N N . GLN A 1 96 ? 30.380 7.007 -6.186 1.00 53.22 96 GLN A N 1
ATOM 748 C CA . GLN A 1 96 ? 30.276 8.430 -5.853 1.00 53.22 96 GLN A CA 1
ATOM 749 C C . GLN A 1 96 ? 29.701 9.367 -6.927 1.00 53.22 96 GLN A C 1
ATOM 751 O O . GLN A 1 96 ? 30.418 10.185 -7.494 1.00 53.22 96 GLN A O 1
ATOM 756 N N . GLN A 1 97 ? 28.382 9.357 -7.114 1.00 55.88 97 GLN A N 1
ATOM 757 C CA . GLN A 1 97 ? 27.678 10.560 -7.564 1.00 55.88 97 GLN A CA 1
ATOM 758 C C . GLN A 1 97 ? 26.429 10.760 -6.706 1.00 55.88 97 GLN A C 1
ATOM 760 O O . GLN A 1 97 ? 25.770 9.797 -6.319 1.00 55.88 97 GLN A O 1
ATOM 765 N N . GLN A 1 98 ? 26.165 12.017 -6.342 1.00 53.88 98 GLN A N 1
ATOM 766 C CA . GLN A 1 98 ? 25.021 12.465 -5.545 1.00 53.88 98 GLN A CA 1
ATOM 767 C C . GLN A 1 98 ? 23.729 11.784 -6.023 1.00 53.88 98 GLN A C 1
ATOM 769 O O . GLN A 1 98 ? 23.217 12.072 -7.103 1.00 53.88 98 GLN A O 1
ATOM 774 N N . PHE A 1 99 ? 23.207 10.858 -5.217 1.00 56.59 99 PHE A N 1
ATOM 775 C CA . PHE A 1 99 ? 22.012 10.097 -5.561 1.00 56.59 99 PHE A CA 1
ATOM 776 C C . PHE A 1 99 ? 20.774 10.972 -5.380 1.00 56.59 99 PHE A C 1
ATOM 778 O O . PHE A 1 99 ? 20.263 11.142 -4.275 1.00 56.59 99 PHE A O 1
ATOM 785 N N . LYS A 1 100 ? 20.279 11.532 -6.483 1.00 59.22 100 LYS A N 1
ATOM 786 C CA . LYS A 1 100 ? 18.961 12.158 -6.518 1.00 59.22 100 LYS A CA 1
ATOM 787 C C . LYS A 1 100 ? 17.916 11.066 -6.717 1.00 59.22 100 LYS A C 1
ATOM 789 O O . LYS A 1 100 ? 17.945 10.346 -7.714 1.00 59.22 100 LYS A O 1
ATOM 794 N N . GLU A 1 101 ? 16.985 10.937 -5.775 1.00 67.88 101 GLU A N 1
ATOM 795 C CA . GLU A 1 101 ? 15.802 10.107 -5.989 1.00 67.88 101 GLU A CA 1
ATOM 796 C C . GLU A 1 101 ? 14.991 10.719 -7.140 1.00 67.88 101 GLU A C 1
ATOM 798 O O . GLU A 1 101 ? 14.346 11.757 -6.992 1.00 67.88 101 GLU A O 1
ATOM 803 N N . GLU A 1 102 ? 15.028 10.094 -8.316 1.00 78.19 102 GLU A N 1
ATOM 804 C CA . GLU A 1 102 ? 14.136 10.454 -9.419 1.00 78.19 102 GLU A CA 1
ATOM 805 C C . GLU A 1 102 ? 13.115 9.338 -9.607 1.00 78.19 102 GLU A C 1
ATOM 807 O O . GLU A 1 102 ? 13.263 8.448 -10.448 1.00 78.19 102 GLU A O 1
ATOM 812 N N . CYS A 1 103 ? 12.101 9.404 -8.752 1.00 87.50 103 CYS A N 1
ATOM 813 C CA . CYS A 1 103 ? 10.886 8.617 -8.804 1.00 87.50 103 CYS A CA 1
ATOM 814 C C . CYS A 1 103 ? 9.728 9.539 -9.207 1.00 87.50 103 CYS A C 1
ATOM 816 O O . CYS A 1 103 ? 9.554 10.622 -8.648 1.00 87.50 103 CYS A O 1
ATOM 818 N N . GLU A 1 104 ? 8.915 9.137 -10.179 1.00 88.69 104 GLU A N 1
ATOM 819 C CA . GLU A 1 104 ? 7.747 9.929 -10.591 1.00 88.69 104 GLU A CA 1
ATOM 820 C C . GLU A 1 104 ? 6.712 10.041 -9.465 1.00 88.69 104 GLU A C 1
ATOM 822 O O . GLU A 1 104 ? 6.103 11.095 -9.279 1.00 88.69 104 GLU A O 1
ATOM 827 N N . CYS A 1 105 ? 6.575 8.992 -8.646 1.00 87.88 105 CYS A N 1
ATOM 828 C CA . CYS A 1 105 ? 5.645 8.974 -7.517 1.00 87.88 105 CYS A CA 1
ATOM 829 C C . CYS A 1 105 ? 5.952 10.067 -6.485 1.00 87.88 105 CYS A C 1
ATOM 831 O O . CYS A 1 105 ? 5.030 10.589 -5.863 1.00 87.88 105 CYS A O 1
ATOM 833 N N . THR A 1 106 ? 7.226 10.421 -6.282 1.00 85.38 106 THR A N 1
ATOM 834 C CA . THR A 1 106 ? 7.603 11.466 -5.318 1.00 85.38 106 THR A CA 1
ATOM 835 C C . THR A 1 106 ? 7.456 12.867 -5.896 1.00 85.38 106 THR A C 1
ATOM 837 O O . THR A 1 106 ? 7.102 13.783 -5.157 1.00 85.38 106 THR A O 1
ATOM 840 N N . LYS A 1 107 ? 7.632 13.039 -7.213 1.00 83.38 107 LYS A N 1
ATOM 841 C CA . LYS A 1 107 ? 7.396 14.321 -7.902 1.00 83.38 107 LYS A CA 1
ATOM 842 C C . LYS A 1 107 ? 5.936 14.767 -7.816 1.00 83.38 107 LYS A C 1
ATOM 844 O O . LYS A 1 107 ? 5.677 15.952 -7.641 1.00 83.38 107 LYS A O 1
ATOM 849 N N . MET A 1 108 ? 5.005 13.818 -7.910 1.00 80.88 108 MET A N 1
ATOM 850 C CA . MET A 1 108 ? 3.563 14.085 -7.881 1.00 80.88 108 MET A CA 1
ATOM 851 C C . MET A 1 108 ? 2.974 14.138 -6.465 1.00 80.88 108 MET A C 1
ATOM 853 O O . MET A 1 108 ? 1.791 14.439 -6.313 1.00 80.88 108 MET A O 1
ATOM 857 N N . ARG A 1 109 ? 3.756 13.828 -5.419 1.00 82.81 109 ARG A N 1
ATOM 858 C CA . ARG A 1 109 ? 3.249 13.803 -4.042 1.00 82.81 109 ARG A CA 1
ATOM 859 C C . ARG A 1 109 ? 2.913 15.238 -3.601 1.00 82.81 109 ARG A C 1
ATOM 861 O O . ARG A 1 109 ? 3.812 16.085 -3.615 1.00 82.81 109 ARG A O 1
ATOM 868 N N . PRO A 1 110 ? 1.664 15.521 -3.176 1.00 79.56 110 PRO A N 1
ATOM 869 C CA . PRO A 1 110 ? 1.304 16.821 -2.626 1.00 79.56 110 PRO A CA 1
ATOM 870 C C . PRO A 1 110 ? 2.236 17.154 -1.464 1.00 79.56 110 PRO A C 1
ATOM 872 O O . PRO A 1 110 ? 2.398 16.355 -0.538 1.00 79.56 110 PRO A O 1
ATOM 875 N N . LYS A 1 111 ? 2.888 18.313 -1.532 1.00 80.25 111 LYS A N 1
ATOM 876 C CA . LYS A 1 111 ? 3.721 18.794 -0.432 1.00 80.25 111 LYS A CA 1
ATOM 877 C C . LYS A 1 111 ? 2.816 19.429 0.612 1.00 80.25 111 LYS A C 1
ATOM 879 O O . LYS A 1 111 ? 1.876 20.136 0.254 1.00 80.25 111 LYS A O 1
ATOM 884 N N . ILE A 1 112 ? 3.118 19.181 1.885 1.00 78.19 112 ILE A N 1
ATOM 885 C CA . ILE A 1 112 ? 2.480 19.905 2.985 1.00 78.19 112 ILE A CA 1
ATOM 886 C C . ILE A 1 112 ? 2.730 21.399 2.729 1.00 78.19 112 ILE A C 1
ATOM 888 O O 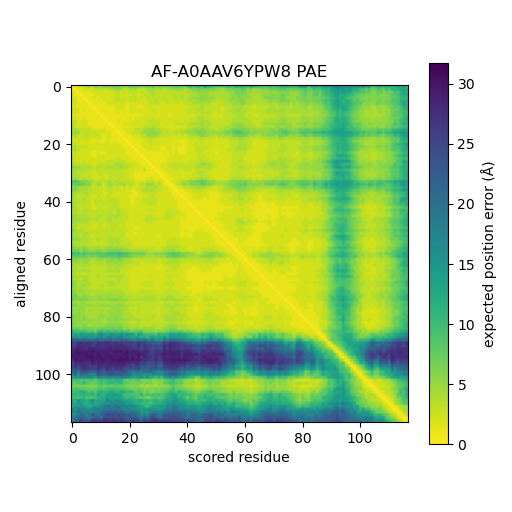. ILE A 1 112 ? 3.893 21.770 2.525 1.00 78.19 112 ILE A O 1
ATOM 892 N N . PRO A 1 113 ? 1.681 22.239 2.665 1.00 78.69 113 PRO A N 1
ATOM 893 C CA . PRO A 1 113 ? 1.858 23.677 2.551 1.00 78.69 113 PRO A CA 1
ATOM 894 C C . PRO A 1 113 ? 2.762 24.160 3.684 1.00 78.69 113 PRO A C 1
ATOM 896 O O . PRO A 1 113 ? 2.495 23.889 4.851 1.00 78.69 113 PRO A O 1
ATOM 899 N N . ILE A 1 114 ? 3.858 24.831 3.337 1.00 79.00 114 ILE A N 1
ATOM 900 C CA . ILE A 1 114 ? 4.704 25.478 4.336 1.00 79.00 114 ILE A CA 1
ATOM 901 C C . ILE A 1 114 ? 3.966 26.754 4.718 1.00 79.00 114 ILE A C 1
ATOM 903 O O . ILE A 1 114 ? 3.890 27.686 3.913 1.00 79.00 114 ILE A O 1
ATOM 907 N N . GLU A 1 115 ? 3.381 26.777 5.911 1.00 79.00 115 GLU A N 1
ATOM 908 C CA . GLU A 1 115 ? 2.880 28.019 6.487 1.00 79.00 115 GLU A CA 1
ATOM 909 C C . GLU A 1 115 ? 4.066 28.984 6.592 1.00 79.00 115 GLU A C 1
ATOM 911 O O . GLU A 1 115 ? 5.099 28.665 7.186 1.00 79.00 115 GLU A O 1
ATOM 916 N N . LYS A 1 116 ? 3.960 30.137 5.925 1.00 71.06 116 LYS A N 1
ATOM 917 C CA . LYS A 1 116 ? 4.939 31.210 6.089 1.00 71.06 116 LYS A CA 1
ATOM 918 C C . LYS A 1 116 ? 4.690 31.806 7.471 1.00 71.06 116 LYS A C 1
ATOM 920 O O . LYS A 1 116 ? 3.690 32.498 7.644 1.00 71.06 116 LYS A O 1
ATOM 925 N N . VAL A 1 117 ? 5.553 31.453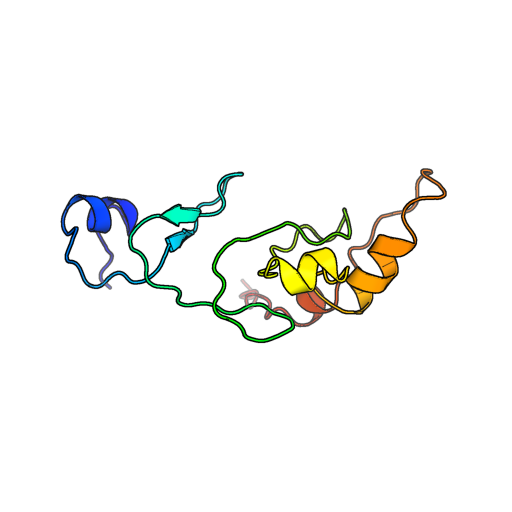 8.421 1.00 65.88 117 VAL A N 1
ATOM 926 C CA . VAL A 1 117 ? 5.648 32.099 9.739 1.00 65.88 117 VAL A CA 1
A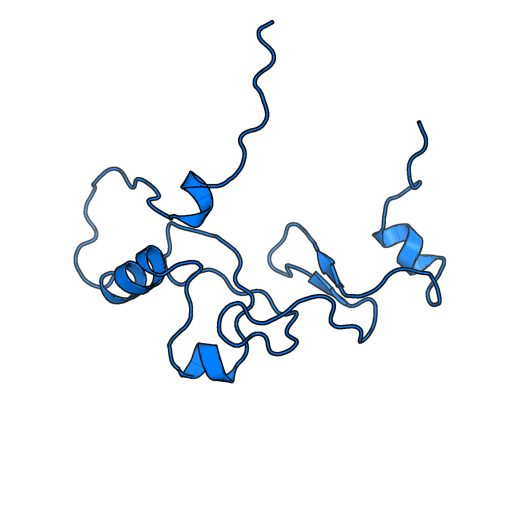TOM 927 C C . VAL A 1 117 ? 6.079 33.548 9.558 1.00 65.88 117 VAL A C 1
ATOM 929 O O . VAL A 1 117 ? 6.984 33.778 8.720 1.00 65.88 117 VAL A O 1
#

Sequence (117 aa):
IYQLKGGIHKYLDQFPDGFFRGKLFVFDGRFTISSNDDIISTCRYCGTAWDKYKLCSTPQCCQLVLTCLKCHEGGLTACCPTCQEKGLKTQTNFCQQQFKEECECTKMRPKIPIEKV

Radius of gyration: 18.15 Å; Cα contacts (8 Å, |Δi|>4): 143; chains: 1; bounding box: 47×45×39 Å

Mean predicted aligned error: 7.04 Å

Organism: Engystomops pustulosus (NCBI:txid76066)

Solvent-accessible surface area (backbone atoms only — not comparable to full-atom values): 7595 Å² total; per-residue (Å²): 141,87,78,68,82,73,42,70,69,48,44,49,75,75,34,81,90,47,90,81,79,19,59,51,76,45,102,53,99,72,46,52,44,86,72,56,90,50,66,87,40,43,11,77,86,79,59,50,79,27,80,56,73,39,65,20,57,23,83,77,63,69,44,75,25,35,51,41,69,73,46,38,77,70,66,52,47,36,74,43,72,64,27,44,60,46,39,75,60,76,83,73,83,96,70,94,68,90,82,73,75,76,45,67,72,65,74,70,49,84,72,80,81,79,78,84,126

InterPro domains:
  IPR020936 tRNA uridine(34) hydroxylase [PTHR43268] (1-114)
  IPR022111 Rhodanase, C-terminal [PF12368] (21-84)
  IPR036873 Rhodanese-like domain superfamily [G3DSA:3.40.250.10] (1-49)

Foldseek 3Di:
DDDDVVPDVVVLVVCLVDPDAAWDADDDPQRTDGSDPHQPAAAPPPRHRFRDWDAALQPVQRDTGGHDPVVVVVQNRHPDPVSSVNSVVPPDDPDDDDDDPPDPVVVPDDDDDDPDD

pLDDT: mean 87.86, std 13.74, range [42.16, 98.19]